Protein AF-A0A506Y7L3-F1 (afdb_monomer_lite)

Radius of gyration: 15.34 Å; chains: 1; bounding box: 41×27×46 Å

Sequence (113 aa):
MPHRSKDELESWLKEFSALDYLLADQFRILEQDADDGSGLVSIFLGDADTSTYIQPSEDGGRWIVTFEPREDPVELDAPGVSRLAMELITISALCAFLQSKSAAATATQLATS

Organism: NCBI:txid2590779

Foldseek 3Di:
DPQDDPVNVVVLLVVLLVVVQPQSPQKDWDDDPDDDSWTKIWGQQPLQRWIKIWTADPVNQFIDIDTDDDPDGRDDDPVSVVSSVSVVVSVVVSRVSVNVVSVVVVVVVVVVD

Structure (mmCIF, N/CA/C/O backbone):
data_AF-A0A506Y7L3-F1
#
_entry.id   AF-A0A506Y7L3-F1
#
loop_
_atom_site.group_PDB
_atom_site.id
_atom_site.type_symbol
_atom_site.label_atom_id
_atom_site.label_alt_id
_atom_site.label_comp_id
_atom_site.label_asym_id
_atom_site.label_entity_id
_atom_site.label_seq_id
_atom_site.pdbx_PDB_ins_code
_atom_site.Cartn_x
_atom_site.Cartn_y
_atom_site.Cartn_z
_atom_site.occupancy
_atom_site.B_iso_or_equiv
_atom_site.auth_seq_id
_atom_site.auth_comp_id
_atom_site.auth_asym_id
_atom_site.auth_atom_id
_atom_site.pdbx_PDB_model_num
ATOM 1 N N . MET A 1 1 ? -4.687 11.843 20.069 1.00 49.59 1 MET A N 1
ATOM 2 C CA . MET A 1 1 ? -5.609 11.275 19.053 1.00 49.59 1 MET A CA 1
ATOM 3 C C . MET A 1 1 ? -5.691 9.768 19.288 1.00 49.59 1 MET A C 1
ATOM 5 O O . MET A 1 1 ? -4.846 9.288 20.034 1.00 49.59 1 MET A O 1
ATOM 9 N N . PRO A 1 2 ? -6.689 9.013 18.788 1.00 55.03 2 PRO A N 1
ATOM 10 C CA . PRO A 1 2 ? -6.677 7.563 18.968 1.00 55.03 2 PRO A CA 1
ATOM 11 C C . PRO A 1 2 ? -5.509 6.971 18.169 1.00 55.03 2 PRO A C 1
ATOM 13 O O . PRO A 1 2 ? -5.583 6.845 16.948 1.00 55.03 2 PRO A O 1
ATOM 16 N N . HIS A 1 3 ? -4.415 6.671 18.865 1.00 57.44 3 HIS A N 1
ATOM 17 C CA . HIS A 1 3 ? -3.301 5.905 18.321 1.00 57.44 3 HIS A CA 1
ATOM 18 C C . HIS A 1 3 ? -3.800 4.488 18.042 1.00 57.44 3 HIS A C 1
ATOM 20 O O . HIS A 1 3 ? -4.466 3.889 18.890 1.00 57.44 3 HIS A O 1
ATOM 26 N N . ARG A 1 4 ? -3.535 3.980 16.838 1.00 67.19 4 ARG A N 1
ATOM 27 C CA . ARG A 1 4 ? -3.901 2.610 16.462 1.00 67.19 4 ARG A CA 1
ATOM 28 C C . ARG A 1 4 ? -2.847 1.669 16.997 1.00 67.19 4 ARG A C 1
ATOM 30 O O . ARG A 1 4 ? -1.659 1.920 16.805 1.00 67.19 4 ARG A O 1
ATOM 37 N N . SER A 1 5 ? -3.271 0.606 17.673 1.00 71.00 5 SER A N 1
ATOM 38 C CA . SER A 1 5 ? -2.308 -0.387 18.131 1.00 71.00 5 SER A CA 1
ATOM 39 C C . SER A 1 5 ? -1.768 -1.171 16.934 1.00 71.00 5 SER A C 1
ATOM 41 O O . SER A 1 5 ? -2.445 -1.355 15.918 1.00 71.00 5 SER A O 1
ATOM 43 N N . LYS A 1 6 ? -0.533 -1.658 17.057 1.00 71.62 6 LYS A N 1
ATOM 44 C CA . LYS A 1 6 ? 0.085 -2.543 16.064 1.00 71.62 6 LYS A CA 1
ATOM 45 C C . LYS A 1 6 ? -0.796 -3.759 15.759 1.00 71.62 6 LYS A C 1
ATOM 47 O O .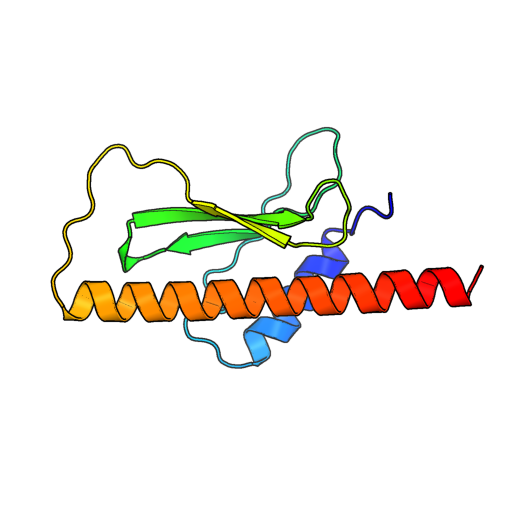 LYS A 1 6 ? -0.979 -4.097 14.593 1.00 71.62 6 LYS A O 1
ATOM 52 N N . ASP A 1 7 ? -1.398 -4.349 16.790 1.00 75.50 7 ASP A N 1
ATOM 53 C CA . ASP A 1 7 ? -2.266 -5.523 16.662 1.00 75.50 7 ASP A CA 1
ATOM 54 C C . ASP A 1 7 ? -3.499 -5.258 15.779 1.00 75.50 7 ASP A C 1
ATOM 56 O O . ASP A 1 7 ? -3.899 -6.119 14.991 1.00 75.50 7 ASP A O 1
ATOM 60 N N . GLU A 1 8 ? -4.099 -4.062 15.866 1.00 81.62 8 GLU A N 1
ATOM 61 C CA . GLU A 1 8 ? -5.225 -3.682 15.003 1.00 81.62 8 GLU A CA 1
ATOM 62 C C . GLU A 1 8 ? -4.799 -3.615 13.535 1.00 81.62 8 GLU A C 1
ATOM 64 O O . GLU A 1 8 ? -5.489 -4.147 12.663 1.00 81.62 8 GLU A O 1
ATOM 69 N N . LEU A 1 9 ? -3.648 -3.001 13.257 1.00 82.50 9 LEU A N 1
ATOM 70 C CA . LEU A 1 9 ? -3.139 -2.877 11.894 1.00 82.50 9 LEU A CA 1
ATOM 71 C C . LEU A 1 9 ? -2.706 -4.222 11.323 1.00 82.50 9 LEU A C 1
ATOM 73 O O . LEU A 1 9 ? -3.018 -4.508 10.171 1.00 82.50 9 LEU A O 1
ATOM 77 N N . GLU A 1 10 ? -2.077 -5.084 12.120 1.00 82.19 10 GLU A N 1
ATOM 78 C CA . GLU A 1 10 ? -1.765 -6.456 11.713 1.00 82.19 10 GLU A CA 1
ATOM 79 C C . GLU A 1 10 ? -3.028 -7.243 11.356 1.00 82.19 10 GLU A C 1
ATOM 81 O O . GLU A 1 10 ? -3.050 -7.961 10.353 1.00 82.19 10 GLU A O 1
ATOM 86 N N . SER A 1 11 ? -4.098 -7.103 12.144 1.00 86.44 11 SER A N 1
ATOM 87 C CA . SER A 1 11 ? -5.386 -7.726 11.832 1.00 86.44 11 SER A CA 1
ATOM 88 C C . SER A 1 11 ? -5.953 -7.200 10.515 1.00 86.44 11 SER A C 1
ATOM 90 O O . SER A 1 11 ? -6.401 -7.982 9.679 1.00 86.44 11 SER A O 1
ATOM 92 N N . TRP A 1 12 ? -5.919 -5.886 10.303 1.00 88.75 12 TRP A N 1
ATOM 93 C CA . TRP A 1 12 ? -6.445 -5.269 9.088 1.00 88.75 12 TRP A CA 1
ATOM 94 C C . TRP A 1 12 ? -5.630 -5.649 7.852 1.00 88.75 12 TRP A C 1
ATOM 96 O O . TRP A 1 12 ? -6.214 -5.925 6.808 1.00 88.75 12 TRP A O 1
ATOM 106 N N . LEU A 1 13 ? -4.303 -5.736 7.961 1.00 84.69 13 LEU A N 1
ATOM 107 C CA . LEU A 1 13 ? -3.471 -6.226 6.865 1.00 84.69 13 LEU A CA 1
ATOM 108 C C . LEU A 1 13 ? -3.777 -7.687 6.539 1.00 84.69 13 LEU A C 1
ATOM 110 O O . LEU A 1 13 ? -3.904 -8.012 5.367 1.00 84.69 13 LEU A O 1
ATOM 114 N N . LYS A 1 14 ? -3.991 -8.551 7.539 1.00 85.56 14 LYS A N 1
ATOM 115 C CA . LYS A 1 14 ? -4.427 -9.939 7.294 1.00 85.56 14 LYS A CA 1
ATOM 116 C C . LYS A 1 14 ? -5.776 -10.002 6.576 1.00 85.56 14 LYS A C 1
ATOM 118 O O . LYS A 1 14 ? -5.936 -10.808 5.663 1.00 85.56 14 LYS A O 1
ATOM 123 N N . GLU A 1 15 ? -6.733 -9.154 6.960 1.00 88.44 15 GLU A N 1
ATOM 124 C CA . GLU A 1 15 ? -8.020 -9.035 6.258 1.00 88.44 15 GLU A CA 1
ATOM 125 C C . GLU A 1 15 ? -7.827 -8.600 4.799 1.00 88.44 15 GLU A C 1
ATOM 127 O O . GLU A 1 15 ? -8.453 -9.162 3.905 1.00 88.44 15 GLU A O 1
ATOM 132 N N . PHE A 1 16 ? -6.947 -7.626 4.551 1.00 86.69 16 PHE A N 1
ATOM 133 C CA . PHE A 1 16 ? -6.659 -7.136 3.206 1.00 86.69 16 PHE A CA 1
ATOM 134 C C . PHE A 1 16 ? -5.934 -8.183 2.350 1.00 86.69 16 PHE A C 1
ATOM 136 O O . PHE A 1 16 ? -6.291 -8.381 1.191 1.00 86.69 16 PHE A O 1
ATOM 143 N N . SER A 1 17 ? -4.964 -8.901 2.920 1.00 82.19 17 SER A N 1
ATOM 144 C CA . SER A 1 17 ? -4.235 -9.973 2.236 1.00 82.19 17 SER A CA 1
ATOM 145 C C . SER A 1 17 ? -5.149 -11.128 1.814 1.00 82.19 17 SER A C 1
ATOM 147 O O . SER A 1 17 ? -4.913 -11.752 0.785 1.00 82.19 17 SER A O 1
ATOM 149 N N . ALA A 1 18 ? -6.243 -11.372 2.541 1.00 85.06 18 ALA A N 1
ATOM 150 C CA . ALA A 1 18 ? -7.248 -12.368 2.168 1.00 85.06 18 ALA A CA 1
ATOM 151 C C . ALA A 1 18 ? -8.099 -11.980 0.938 1.00 85.06 18 ALA A C 1
ATOM 153 O O . ALA A 1 18 ? -8.867 -12.808 0.450 1.00 85.06 18 ALA A O 1
ATOM 154 N N . LEU A 1 19 ? -7.977 -10.746 0.428 1.00 83.06 19 LEU A N 1
ATOM 155 C CA . LEU A 1 19 ? -8.673 -10.274 -0.777 1.00 83.06 19 LEU A CA 1
ATOM 156 C C . LEU A 1 19 ? -7.935 -10.622 -2.088 1.00 83.06 19 LEU A C 1
ATOM 158 O O . LEU A 1 19 ? -8.378 -10.193 -3.150 1.00 83.06 19 LEU A O 1
ATOM 162 N N . ASP A 1 20 ? -6.847 -11.400 -2.013 1.00 73.56 20 ASP A N 1
ATOM 163 C CA . ASP A 1 20 ? -6.082 -11.941 -3.154 1.00 73.56 20 ASP A CA 1
ATOM 164 C C . ASP A 1 20 ? -5.465 -10.865 -4.074 1.00 73.56 20 ASP A C 1
ATOM 166 O O . ASP A 1 20 ? -5.385 -11.002 -5.296 1.00 73.56 20 ASP A O 1
ATOM 170 N N . TYR A 1 21 ? -5.020 -9.750 -3.485 1.00 73.19 21 TYR A N 1
ATOM 171 C CA . TYR A 1 21 ? -4.264 -8.729 -4.211 1.00 73.19 21 TYR A CA 1
ATOM 172 C C . TYR A 1 21 ? -2.814 -9.166 -4.462 1.00 73.19 21 TYR A C 1
ATOM 174 O O . TYR A 1 21 ? -2.155 -9.726 -3.589 1.00 73.19 21 TYR A O 1
ATOM 182 N N . LEU A 1 22 ? -2.282 -8.784 -5.628 1.00 62.53 22 LEU A N 1
ATOM 183 C CA . LEU A 1 22 ? -0.976 -9.183 -6.183 1.00 62.53 22 LEU A CA 1
ATOM 184 C C . LEU A 1 22 ? 0.278 -8.839 -5.341 1.00 62.53 22 LEU A C 1
ATOM 186 O O . LEU A 1 22 ? 1.378 -9.203 -5.739 1.00 62.53 22 LEU A O 1
ATOM 190 N N . LEU A 1 23 ? 0.143 -8.185 -4.181 1.00 65.38 23 LEU A N 1
ATOM 191 C CA . LEU A 1 23 ? 1.250 -7.815 -3.280 1.00 65.38 23 LEU A CA 1
ATOM 192 C C . LEU A 1 23 ? 0.976 -8.106 -1.795 1.00 65.38 23 LEU A C 1
ATOM 194 O O . LEU A 1 23 ? 1.727 -7.653 -0.933 1.00 65.38 23 LEU A O 1
ATOM 198 N N . ALA A 1 24 ? -0.083 -8.857 -1.489 1.00 59.19 24 ALA A N 1
ATOM 199 C CA . ALA A 1 24 ? -0.523 -9.156 -0.125 1.00 59.19 24 ALA A CA 1
ATOM 200 C C . ALA A 1 24 ? 0.587 -9.680 0.807 1.00 59.19 24 ALA A C 1
ATOM 202 O O . ALA A 1 24 ? 0.594 -9.356 1.995 1.00 59.19 24 ALA A O 1
ATOM 203 N N . ASP A 1 25 ? 1.528 -10.453 0.262 1.00 61.25 25 ASP A N 1
ATOM 204 C CA . ASP A 1 25 ? 2.617 -11.091 1.012 1.00 61.25 25 ASP A CA 1
ATOM 205 C C . ASP A 1 25 ? 3.857 -10.196 1.196 1.00 61.25 25 ASP A C 1
ATOM 207 O O . ASP A 1 25 ? 4.788 -10.560 1.916 1.00 61.25 25 ASP A O 1
ATOM 211 N N . GLN A 1 26 ? 3.899 -9.027 0.544 1.00 67.88 26 GLN A N 1
ATOM 212 C CA . GLN A 1 26 ? 5.041 -8.103 0.597 1.00 67.88 26 GLN A CA 1
ATOM 213 C C . GLN A 1 26 ? 4.874 -6.996 1.644 1.00 67.88 26 GLN A C 1
ATOM 215 O O . GLN A 1 26 ? 5.826 -6.268 1.929 1.00 67.88 26 GLN A O 1
ATOM 220 N N . PHE A 1 27 ? 3.686 -6.868 2.240 1.00 68.81 27 PHE A N 1
ATOM 221 C CA . PHE A 1 27 ? 3.420 -5.867 3.266 1.00 68.81 27 PHE A CA 1
ATOM 222 C C . PHE A 1 27 ? 4.111 -6.235 4.575 1.00 68.81 27 PHE A C 1
ATOM 224 O O . PHE A 1 27 ? 3.915 -7.325 5.118 1.00 68.81 27 PHE A O 1
ATOM 231 N N . ARG A 1 28 ? 4.898 -5.305 5.119 1.00 66.19 28 ARG A N 1
ATOM 232 C CA . ARG A 1 28 ? 5.475 -5.435 6.456 1.00 66.19 28 ARG A CA 1
ATOM 233 C C . ARG A 1 28 ? 5.047 -4.255 7.308 1.00 66.19 28 ARG A C 1
ATOM 235 O O . ARG A 1 28 ? 5.039 -3.116 6.861 1.00 66.19 28 ARG A O 1
ATOM 242 N N . ILE A 1 29 ? 4.696 -4.522 8.559 1.00 64.88 29 ILE A N 1
ATOM 243 C CA . ILE A 1 29 ? 4.514 -3.455 9.542 1.00 64.88 29 ILE A CA 1
ATOM 244 C C . ILE A 1 29 ? 5.875 -3.183 10.156 1.00 64.88 29 ILE A C 1
ATOM 246 O O . ILE A 1 29 ? 6.513 -4.099 10.682 1.00 64.88 29 ILE A O 1
ATOM 250 N N . LEU A 1 30 ? 6.320 -1.933 10.063 1.00 61.56 30 LEU A N 1
ATOM 251 C CA . LEU A 1 30 ? 7.482 -1.475 10.805 1.00 61.56 30 LEU A CA 1
ATOM 252 C C . LEU A 1 30 ? 6.989 -0.869 12.112 1.00 61.56 30 LEU A C 1
ATOM 254 O O . LEU A 1 30 ? 6.064 -0.059 12.132 1.00 61.56 30 LEU A O 1
ATOM 258 N N . GLU A 1 31 ? 7.610 -1.275 13.213 1.00 54.84 31 GLU A N 1
ATOM 259 C CA . GLU A 1 31 ? 7.481 -0.536 14.462 1.00 54.84 31 GLU A CA 1
ATOM 260 C C . GLU A 1 31 ? 8.305 0.741 14.321 1.00 54.84 31 GLU A C 1
ATOM 262 O O . GLU A 1 31 ? 9.519 0.681 14.126 1.00 54.84 31 GLU A O 1
ATOM 267 N N . GLN A 1 32 ? 7.644 1.894 14.376 1.00 51.16 32 GLN A N 1
ATOM 268 C CA . GLN A 1 32 ? 8.340 3.165 14.499 1.00 51.16 32 GLN A CA 1
ATOM 269 C C . GLN A 1 32 ? 8.896 3.252 15.925 1.00 51.16 32 GLN A C 1
ATOM 271 O O . GLN A 1 32 ? 8.139 3.213 16.897 1.00 51.16 32 GLN A O 1
ATOM 276 N N . ASP A 1 33 ? 10.222 3.306 16.052 1.00 43.06 33 ASP A N 1
ATOM 277 C CA . ASP A 1 33 ? 10.881 3.506 17.339 1.00 43.06 33 ASP A CA 1
ATOM 278 C C . ASP A 1 33 ? 10.716 4.981 17.752 1.00 43.06 33 ASP A C 1
ATOM 280 O O . ASP A 1 33 ? 11.084 5.892 17.012 1.00 43.06 33 ASP A O 1
ATOM 284 N N . ALA A 1 34 ? 10.148 5.174 18.941 1.00 38.16 34 ALA A N 1
ATOM 285 C CA . ALA A 1 34 ? 9.972 6.420 19.690 1.00 38.16 34 ALA A CA 1
ATOM 286 C C . ALA A 1 34 ? 8.925 7.474 19.219 1.00 38.16 34 ALA A C 1
ATOM 288 O O . ALA A 1 34 ? 9.094 8.217 18.258 1.00 38.16 34 ALA A O 1
ATOM 289 N N . ASP A 1 35 ? 7.911 7.616 20.086 1.00 42.03 35 ASP A N 1
ATOM 290 C CA . ASP A 1 35 ? 7.192 8.840 20.509 1.00 42.03 35 ASP A CA 1
ATOM 291 C C . ASP A 1 35 ? 5.881 9.278 19.819 1.00 42.03 35 ASP A C 1
ATOM 293 O O . ASP A 1 35 ? 5.136 10.034 20.440 1.00 42.03 35 ASP A O 1
ATOM 297 N N . ASP A 1 36 ? 5.494 8.770 18.638 1.00 46.19 36 ASP A N 1
ATOM 298 C CA . ASP A 1 36 ? 4.235 9.225 17.988 1.00 46.19 36 ASP A CA 1
ATOM 299 C C . ASP A 1 36 ? 3.114 8.184 17.812 1.00 46.19 36 ASP A C 1
ATOM 301 O O . ASP A 1 36 ? 1.991 8.555 17.466 1.00 46.19 36 ASP A O 1
ATOM 305 N N . GLY A 1 37 ? 3.361 6.898 18.084 1.00 49.59 37 GLY A N 1
ATOM 306 C CA . GLY A 1 37 ? 2.332 5.849 18.053 1.00 49.59 37 GLY A CA 1
ATOM 307 C C . GLY A 1 37 ? 1.480 5.816 16.775 1.00 49.59 37 GLY A C 1
ATOM 308 O O . GLY A 1 37 ? 0.294 5.476 16.848 1.00 49.59 37 GLY A O 1
ATOM 309 N N . SER A 1 38 ? 2.023 6.231 15.631 1.00 55.66 38 SER A N 1
ATOM 310 C CA . SER A 1 38 ? 1.330 6.183 14.351 1.00 55.66 38 SER A CA 1
ATOM 311 C C . SER A 1 38 ? 1.790 4.950 13.578 1.00 55.66 38 SER A C 1
ATOM 313 O O . SER A 1 38 ? 2.971 4.681 13.393 1.00 55.66 38 SER A O 1
ATOM 315 N N . GLY A 1 39 ? 0.840 4.084 13.235 1.00 59.66 39 GLY A N 1
ATOM 316 C CA . GLY A 1 39 ? 1.176 2.802 12.642 1.00 59.66 39 GLY A CA 1
ATOM 317 C C . GLY A 1 39 ? 1.649 2.943 11.202 1.00 59.66 39 GLY A C 1
ATOM 318 O O . GLY A 1 39 ? 0.882 3.345 10.325 1.00 59.66 39 GLY A O 1
ATOM 319 N N . LEU A 1 40 ? 2.910 2.582 10.990 1.00 73.88 40 LEU A N 1
ATOM 320 C CA . LEU A 1 40 ? 3.604 2.641 9.716 1.00 73.88 40 LEU A CA 1
ATOM 321 C C . LEU A 1 40 ? 3.541 1.280 9.013 1.00 73.88 40 LEU A C 1
ATOM 323 O O . LEU A 1 40 ? 4.023 0.265 9.526 1.00 73.88 40 LEU A O 1
ATOM 327 N N . VAL A 1 41 ? 2.973 1.252 7.810 1.00 79.62 41 VAL A N 1
ATOM 328 C CA . VAL A 1 41 ? 3.023 0.075 6.933 1.00 79.62 41 VAL A CA 1
ATOM 329 C C . VAL A 1 41 ? 4.085 0.320 5.875 1.00 79.62 41 VAL A C 1
ATOM 331 O O . VAL A 1 41 ? 3.952 1.265 5.101 1.00 79.62 41 VAL A O 1
ATOM 334 N N . SER A 1 42 ? 5.123 -0.514 5.823 1.00 80.06 42 SER A N 1
ATOM 335 C CA . SER A 1 42 ? 6.129 -0.470 4.765 1.00 80.06 42 SER A CA 1
ATOM 336 C C . SER A 1 42 ? 5.856 -1.506 3.683 1.00 80.06 42 SER A C 1
ATOM 338 O O . SER A 1 42 ? 5.348 -2.609 3.914 1.00 80.06 42 SER A O 1
ATOM 340 N N . ILE A 1 43 ? 6.173 -1.107 2.460 1.00 81.31 43 ILE A N 1
ATOM 341 C CA . ILE A 1 43 ? 5.919 -1.855 1.242 1.00 81.31 43 ILE A CA 1
ATOM 342 C C . ILE A 1 43 ? 7.117 -1.633 0.340 1.00 81.31 43 ILE A C 1
ATOM 344 O O . ILE A 1 43 ? 7.505 -0.497 0.066 1.00 81.31 43 ILE A O 1
ATOM 348 N N . PHE A 1 44 ? 7.700 -2.722 -0.132 1.00 80.31 44 PHE A N 1
ATOM 349 C CA . PHE A 1 44 ? 8.735 -2.652 -1.144 1.00 80.31 44 PHE A CA 1
ATOM 350 C C . PHE A 1 44 ? 8.094 -2.804 -2.524 1.00 80.31 44 PHE A C 1
ATOM 352 O O . PHE A 1 44 ? 7.335 -3.745 -2.750 1.00 80.31 44 PHE A O 1
ATOM 359 N N . LEU A 1 45 ? 8.370 -1.861 -3.424 1.00 80.69 45 LEU A N 1
ATOM 360 C CA . LEU A 1 45 ? 7.956 -1.929 -4.823 1.00 80.69 45 LEU A CA 1
ATOM 361 C C . LEU A 1 45 ? 9.031 -2.653 -5.623 1.00 80.69 45 LEU A C 1
ATOM 363 O O . LEU A 1 45 ? 10.111 -2.099 -5.835 1.00 80.69 45 LEU A O 1
ATOM 367 N N . GLY A 1 46 ? 8.739 -3.875 -6.060 1.00 77.00 46 GLY A N 1
ATOM 368 C CA . GLY A 1 46 ? 9.726 -4.742 -6.697 1.00 77.00 46 GLY A CA 1
ATOM 369 C C . GLY A 1 46 ? 10.186 -4.208 -8.048 1.00 77.00 46 GLY A C 1
ATOM 370 O O . GLY A 1 46 ? 11.378 -4.232 -8.343 1.00 77.00 46 GLY A O 1
ATOM 371 N N . ASP A 1 47 ? 9.262 -3.676 -8.853 1.00 80.25 47 ASP A N 1
ATOM 372 C CA . ASP A 1 47 ? 9.587 -3.137 -10.179 1.00 80.25 47 ASP A CA 1
ATOM 373 C C . ASP A 1 47 ? 10.185 -1.723 -10.125 1.00 80.25 47 ASP A C 1
ATOM 375 O O . ASP A 1 47 ? 10.826 -1.293 -11.081 1.00 80.25 47 ASP A O 1
ATOM 379 N N . ALA A 1 48 ? 9.999 -0.987 -9.027 1.00 75.44 48 ALA A N 1
ATOM 380 C CA . ALA A 1 48 ? 10.579 0.346 -8.854 1.00 75.44 48 ALA A CA 1
ATOM 381 C C . ALA A 1 48 ? 11.845 0.376 -7.986 1.00 75.44 48 ALA A C 1
ATOM 383 O O . ALA A 1 48 ? 12.426 1.458 -7.867 1.00 75.44 48 ALA A O 1
ATOM 384 N N . ASP A 1 49 ? 12.224 -0.749 -7.368 1.00 81.56 49 ASP A N 1
ATOM 385 C CA . ASP A 1 49 ? 13.276 -0.857 -6.343 1.00 81.56 49 ASP A CA 1
ATOM 386 C C . ASP A 1 49 ? 13.184 0.298 -5.330 1.00 81.56 49 ASP A C 1
ATOM 388 O O . ASP A 1 49 ? 14.109 1.077 -5.110 1.00 81.56 49 ASP A O 1
ATOM 392 N N . THR A 1 50 ? 11.966 0.529 -4.833 1.00 81.75 50 THR A N 1
ATOM 393 C CA . THR A 1 50 ? 11.641 1.697 -4.006 1.00 81.75 50 THR A CA 1
ATOM 394 C C . THR A 1 50 ? 10.918 1.262 -2.749 1.00 81.75 50 THR A C 1
ATOM 396 O O . THR A 1 50 ? 9.881 0.597 -2.799 1.00 81.75 50 THR A O 1
ATOM 399 N N . SER A 1 51 ? 11.446 1.703 -1.613 1.00 82.69 51 SER A N 1
ATOM 400 C CA . SER A 1 51 ? 10.764 1.620 -0.330 1.00 82.69 51 SER A CA 1
ATOM 401 C C . SER A 1 51 ? 9.632 2.648 -0.280 1.00 82.69 51 SER A C 1
ATOM 403 O O . SER A 1 51 ? 9.794 3.821 -0.624 1.00 82.69 51 SER A O 1
ATOM 405 N N . THR A 1 52 ? 8.448 2.180 0.091 1.00 84.44 52 THR A N 1
ATOM 406 C CA . THR A 1 52 ? 7.233 2.981 0.210 1.00 84.44 52 THR A CA 1
ATOM 407 C C . THR A 1 52 ? 6.646 2.758 1.591 1.00 84.44 52 THR A C 1
ATOM 409 O O . THR A 1 52 ? 6.610 1.628 2.077 1.00 84.44 52 THR A O 1
ATOM 412 N N . TYR A 1 53 ? 6.145 3.812 2.222 1.00 86.88 53 TYR A N 1
ATOM 413 C CA . TYR A 1 53 ? 5.453 3.688 3.497 1.00 86.88 53 TYR A CA 1
ATOM 414 C C . TYR A 1 53 ? 4.093 4.374 3.486 1.00 86.88 53 TYR A C 1
ATOM 416 O O . TYR A 1 53 ? 3.870 5.348 2.766 1.00 86.88 53 TYR A O 1
ATOM 424 N N . ILE A 1 54 ? 3.171 3.833 4.279 1.00 88.50 54 ILE A N 1
ATOM 425 C CA . ILE A 1 54 ? 1.818 4.347 4.459 1.00 88.50 54 ILE A CA 1
ATOM 426 C C . ILE A 1 54 ? 1.601 4.641 5.939 1.00 88.50 54 ILE A C 1
ATOM 428 O O . ILE A 1 54 ? 1.816 3.773 6.785 1.00 88.50 54 ILE A O 1
ATOM 432 N N . GLN A 1 55 ? 1.141 5.852 6.233 1.00 86.50 55 GLN A N 1
ATOM 433 C CA . G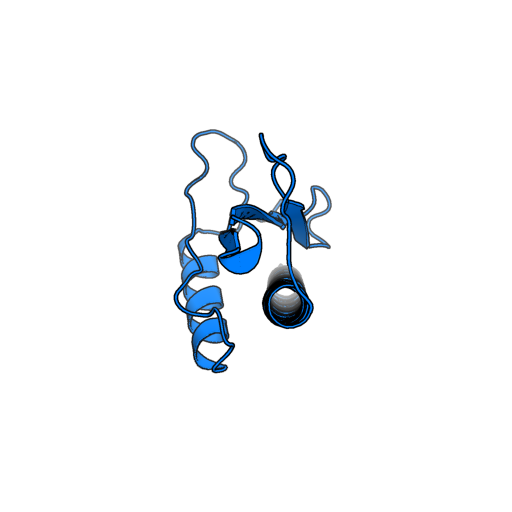LN A 1 55 ? 0.854 6.312 7.590 1.00 86.50 55 GLN A CA 1
ATOM 434 C C . GLN A 1 55 ? -0.402 7.192 7.612 1.00 86.50 55 GLN A C 1
ATOM 436 O O . GLN A 1 55 ? -0.747 7.791 6.585 1.00 86.50 55 GLN A O 1
ATOM 441 N N . PRO A 1 56 ? -1.115 7.295 8.745 1.00 85.69 56 PRO A N 1
ATOM 442 C CA . PRO A 1 56 ? -2.204 8.253 8.870 1.00 85.69 56 PRO A CA 1
ATOM 443 C C . PRO A 1 56 ? -1.673 9.692 8.777 1.00 85.69 56 PRO A C 1
ATOM 445 O O . PRO A 1 56 ? -0.567 9.998 9.218 1.00 85.69 56 PRO A O 1
ATOM 448 N N . SER A 1 57 ? -2.469 10.599 8.216 1.00 84.38 57 SER A N 1
ATOM 449 C CA . SER A 1 57 ? -2.212 12.035 8.309 1.00 84.38 57 SER A CA 1
ATOM 450 C C . SER A 1 57 ? -2.336 12.519 9.752 1.00 84.38 57 SER A C 1
ATOM 452 O O . SER A 1 57 ? -3.032 11.914 10.567 1.00 84.38 57 SER A O 1
ATOM 454 N N . GLU A 1 58 ? -1.738 13.674 10.050 1.00 76.12 58 GLU A N 1
ATOM 455 C CA . GLU A 1 58 ? -1.839 14.313 11.371 1.00 76.12 58 GLU A CA 1
ATOM 456 C C . GLU A 1 58 ? -3.293 14.595 11.786 1.00 76.12 58 GLU A C 1
ATOM 458 O O . GLU A 1 58 ? -3.620 14.556 12.965 1.00 76.12 58 GLU A O 1
ATOM 463 N N . ASP A 1 59 ? -4.188 14.848 10.824 1.00 74.31 59 ASP A N 1
ATOM 464 C CA . ASP A 1 59 ? -5.627 15.031 11.067 1.00 74.31 59 ASP A CA 1
ATOM 465 C C . ASP A 1 59 ? -6.387 13.701 11.302 1.00 74.31 59 ASP A C 1
ATOM 467 O O . ASP A 1 59 ? -7.576 13.714 11.624 1.00 74.31 59 ASP A O 1
ATOM 471 N N . GLY A 1 60 ? -5.715 12.553 11.137 1.00 68.44 60 GLY A N 1
ATOM 472 C CA . GLY A 1 60 ? -6.240 11.193 11.303 1.00 68.44 60 GLY A CA 1
ATOM 473 C C . GLY A 1 60 ? -7.291 10.766 10.272 1.00 68.44 60 GLY A C 1
ATOM 474 O O . GLY A 1 60 ? -7.806 9.648 10.347 1.00 68.44 60 GLY A O 1
ATOM 475 N N . GLY A 1 61 ? -7.644 11.645 9.329 1.00 74.62 61 GLY A N 1
ATOM 476 C CA . GLY A 1 61 ? -8.738 11.439 8.381 1.00 74.62 61 GLY A CA 1
ATOM 477 C C . GLY A 1 61 ? -8.312 10.810 7.058 1.00 74.62 61 GLY A C 1
ATOM 478 O O . GLY A 1 61 ? -9.161 10.294 6.327 1.00 74.62 61 GLY A O 1
ATOM 479 N N . ARG A 1 62 ? -7.018 10.850 6.732 1.00 83.69 62 ARG A N 1
ATOM 480 C CA . ARG A 1 62 ? -6.447 10.319 5.491 1.00 83.69 62 ARG A CA 1
ATOM 481 C C . ARG A 1 62 ? -5.281 9.396 5.805 1.00 83.69 62 ARG A C 1
ATOM 483 O O . ARG A 1 62 ? -4.667 9.491 6.860 1.00 83.69 62 ARG A O 1
ATOM 490 N N . TRP A 1 63 ? -4.975 8.518 4.863 1.00 88.88 63 TRP A N 1
ATOM 491 C CA . TRP A 1 63 ? -3.728 7.767 4.858 1.00 88.88 63 TRP A CA 1
ATOM 492 C C . TRP A 1 63 ? -2.866 8.299 3.721 1.00 88.88 63 TRP A C 1
ATOM 494 O O . TRP A 1 63 ? -3.355 8.556 2.620 1.00 88.88 63 TRP A O 1
ATOM 504 N N . ILE A 1 64 ? -1.602 8.557 4.021 1.00 90.00 64 ILE A N 1
ATOM 505 C CA . ILE A 1 64 ? -0.648 9.166 3.105 1.00 90.00 64 ILE A CA 1
ATOM 506 C C . ILE A 1 64 ? 0.374 8.108 2.729 1.00 90.00 64 ILE A C 1
ATOM 508 O O . ILE A 1 64 ? 0.917 7.431 3.599 1.00 90.00 64 ILE A O 1
ATOM 512 N N . VAL A 1 65 ? 0.609 7.982 1.427 1.00 90.50 65 VAL A N 1
ATOM 513 C CA . VAL A 1 65 ? 1.646 7.128 0.856 1.00 90.50 65 VAL A CA 1
ATOM 514 C C . VAL A 1 65 ? 2.850 8.007 0.547 1.00 90.50 65 VAL A C 1
ATOM 516 O O . VAL A 1 65 ? 2.712 8.994 -0.180 1.00 90.50 65 VAL A O 1
ATOM 519 N N . THR A 1 66 ? 4.017 7.632 1.054 1.00 89.56 66 THR A N 1
ATOM 520 C CA . THR A 1 66 ? 5.285 8.275 0.715 1.00 89.56 66 THR A CA 1
ATOM 521 C C . THR A 1 66 ? 6.187 7.287 -0.001 1.00 89.56 66 THR A C 1
ATOM 523 O O . THR A 1 66 ? 6.447 6.197 0.503 1.00 89.56 66 THR A O 1
ATOM 526 N N . PHE A 1 67 ? 6.683 7.695 -1.166 1.00 88.31 67 PHE A N 1
ATOM 527 C CA . PHE A 1 67 ? 7.717 6.983 -1.908 1.00 88.31 67 PHE A CA 1
ATOM 528 C C . PHE A 1 67 ? 9.065 7.573 -1.518 1.00 88.31 67 PHE A C 1
ATOM 530 O O . PHE A 1 67 ? 9.263 8.786 -1.646 1.00 88.31 67 PHE A O 1
ATOM 537 N N . GLU A 1 68 ? 9.972 6.743 -1.014 1.00 86.75 68 GLU A N 1
ATOM 538 C CA . GLU A 1 68 ? 11.292 7.221 -0.629 1.00 86.75 68 GLU A CA 1
ATOM 539 C C . GLU A 1 68 ? 12.110 7.634 -1.859 1.00 86.75 68 GLU A C 1
ATOM 541 O O . GLU A 1 68 ? 11.955 7.065 -2.947 1.00 86.75 68 GLU A O 1
ATOM 546 N N . PRO A 1 69 ? 12.968 8.660 -1.721 1.00 82.75 69 PRO A N 1
ATOM 547 C CA . PRO A 1 69 ? 13.879 9.033 -2.788 1.00 82.75 69 PRO A CA 1
ATOM 548 C C . PRO A 1 69 ? 14.827 7.870 -3.101 1.00 82.75 69 PRO A C 1
ATOM 550 O O . PRO A 1 69 ? 15.322 7.196 -2.201 1.00 82.75 69 PRO A O 1
ATOM 553 N N . ARG A 1 70 ? 15.105 7.672 -4.391 1.00 82.12 70 ARG A N 1
ATOM 554 C CA . ARG A 1 70 ? 16.098 6.708 -4.877 1.00 82.12 70 ARG A CA 1
ATOM 555 C C . ARG A 1 70 ? 17.433 7.385 -5.152 1.00 82.12 70 ARG A C 1
ATOM 557 O O . ARG A 1 70 ? 17.453 8.555 -5.537 1.00 82.12 70 ARG A O 1
ATOM 564 N N . GLU A 1 71 ? 18.518 6.626 -5.017 1.00 81.56 71 GLU A N 1
ATOM 565 C CA . GLU A 1 71 ? 19.855 7.062 -5.440 1.00 81.56 71 GLU A CA 1
ATOM 566 C C . GLU A 1 71 ? 19.966 7.121 -6.971 1.00 81.56 71 GLU A C 1
ATOM 568 O O . GLU A 1 71 ? 20.483 8.100 -7.509 1.00 81.56 71 GLU A O 1
ATOM 573 N N . ASP A 1 72 ? 19.390 6.133 -7.663 1.00 85.81 72 ASP A N 1
ATOM 574 C CA . ASP A 1 72 ? 19.433 6.005 -9.120 1.00 85.81 72 ASP A CA 1
ATOM 575 C C . ASP A 1 72 ? 18.042 6.144 -9.774 1.00 85.81 72 ASP A C 1
ATOM 577 O O . ASP A 1 72 ? 17.008 5.816 -9.172 1.00 85.81 72 ASP A O 1
ATOM 581 N N . PRO A 1 73 ? 17.972 6.634 -11.028 1.00 87.75 73 PRO A N 1
ATOM 582 C CA . PRO A 1 73 ? 16.738 6.600 -11.800 1.00 87.75 73 PRO A CA 1
ATOM 583 C C . PRO A 1 73 ? 16.322 5.153 -12.090 1.00 87.75 73 PRO A C 1
ATOM 585 O O . PRO A 1 73 ? 17.156 4.297 -12.371 1.00 87.75 73 PRO A O 1
ATOM 588 N N . VAL A 1 74 ? 15.012 4.896 -12.095 1.00 88.25 74 VAL A N 1
ATOM 589 C CA . VAL A 1 74 ? 14.483 3.624 -12.598 1.00 88.25 74 VAL A CA 1
ATOM 590 C C . VAL A 1 74 ? 14.260 3.720 -14.102 1.00 88.25 74 VAL A C 1
ATOM 592 O O . VAL A 1 74 ? 13.591 4.638 -14.584 1.00 88.25 74 VAL A O 1
ATOM 595 N N . GLU A 1 75 ? 14.792 2.756 -14.840 1.00 92.38 75 GLU A N 1
ATOM 596 C CA . GLU A 1 75 ? 14.537 2.591 -16.267 1.00 92.38 75 GLU A CA 1
ATOM 597 C C . GLU A 1 75 ? 13.660 1.357 -16.472 1.00 92.38 75 GLU A C 1
ATOM 599 O O . GLU A 1 75 ? 14.044 0.246 -16.116 1.00 92.38 75 GLU A O 1
ATOM 604 N N . LEU A 1 76 ? 12.463 1.551 -17.031 1.00 92.38 76 LEU A N 1
ATOM 605 C CA . LEU A 1 76 ? 11.490 0.482 -17.251 1.00 92.38 76 LEU A CA 1
ATOM 606 C C . LEU A 1 76 ? 11.028 0.470 -18.704 1.00 92.38 76 LEU A C 1
ATOM 608 O O . LEU A 1 76 ? 10.750 1.512 -19.299 1.00 92.38 76 LEU A O 1
ATOM 612 N N . ASP A 1 77 ? 10.894 -0.731 -19.255 1.00 93.50 77 ASP A N 1
ATOM 613 C CA . ASP A 1 77 ? 10.195 -0.961 -20.511 1.00 93.50 77 ASP A CA 1
ATOM 614 C C . ASP A 1 77 ? 8.670 -1.018 -20.291 1.00 93.50 77 ASP A C 1
ATOM 616 O O . ASP A 1 77 ? 8.170 -0.922 -19.168 1.00 93.50 77 ASP A O 1
ATOM 620 N N . ALA A 1 78 ? 7.891 -1.155 -21.369 1.00 96.38 78 ALA A N 1
ATOM 621 C CA . ALA A 1 78 ? 6.429 -1.172 -21.265 1.00 96.38 78 ALA A CA 1
ATOM 622 C C . ALA A 1 78 ? 5.887 -2.269 -20.312 1.00 96.38 78 ALA A C 1
ATOM 624 O O . ALA A 1 78 ? 5.011 -1.955 -19.500 1.00 96.38 78 ALA A O 1
ATOM 625 N N . PRO A 1 79 ? 6.394 -3.520 -20.336 1.00 92.75 79 PRO A N 1
ATOM 626 C CA . PRO A 1 79 ? 6.074 -4.517 -19.316 1.00 92.75 79 PRO A CA 1
ATOM 627 C C . PRO A 1 79 ? 6.399 -4.075 -17.883 1.00 92.75 79 PRO A C 1
ATOM 629 O O . PRO A 1 79 ? 5.556 -4.258 -17.006 1.00 92.75 79 PRO A O 1
ATOM 632 N N . GLY A 1 80 ? 7.576 -3.489 -17.637 1.00 90.56 80 GLY A N 1
ATOM 633 C CA . GLY A 1 80 ? 7.967 -2.983 -16.316 1.00 90.56 80 GLY A CA 1
ATOM 634 C C . GLY A 1 80 ? 7.039 -1.884 -15.805 1.00 90.56 80 GLY A C 1
ATOM 635 O O . GLY A 1 80 ? 6.537 -1.965 -14.686 1.00 90.56 80 GLY A O 1
ATOM 636 N N . VAL A 1 81 ? 6.704 -0.913 -16.658 1.00 94.19 81 VAL A N 1
ATOM 637 C CA . VAL A 1 81 ? 5.735 0.144 -16.322 1.00 94.19 81 VAL A CA 1
ATOM 638 C C . VAL A 1 81 ? 4.359 -0.446 -16.003 1.00 94.19 81 VAL A C 1
ATOM 640 O O . VAL A 1 81 ? 3.704 -0.010 -15.056 1.00 94.19 81 VAL A O 1
ATOM 643 N N . SER A 1 82 ? 3.915 -1.458 -16.757 1.00 92.19 82 SER A N 1
ATOM 644 C CA . SER A 1 82 ? 2.636 -2.123 -16.495 1.00 92.19 82 SER A CA 1
ATOM 645 C C . SER A 1 82 ? 2.613 -2.827 -15.142 1.00 92.19 82 SER A C 1
ATOM 647 O O . SER A 1 82 ? 1.575 -2.810 -14.484 1.00 92.19 82 SER A O 1
ATOM 649 N N . ARG A 1 83 ? 3.717 -3.457 -14.724 1.00 88.12 83 ARG A N 1
ATOM 650 C CA . ARG A 1 83 ? 3.783 -4.112 -13.414 1.00 88.12 83 ARG A CA 1
ATOM 651 C C . ARG A 1 83 ? 3.799 -3.098 -12.282 1.00 88.12 83 ARG A C 1
ATOM 653 O O . ARG A 1 83 ? 2.935 -3.193 -11.415 1.00 88.12 83 ARG A O 1
ATOM 660 N N . LEU A 1 84 ? 4.626 -2.056 -12.379 1.00 89.69 84 LEU A N 1
ATOM 661 C CA . LEU A 1 84 ? 4.624 -0.952 -11.417 1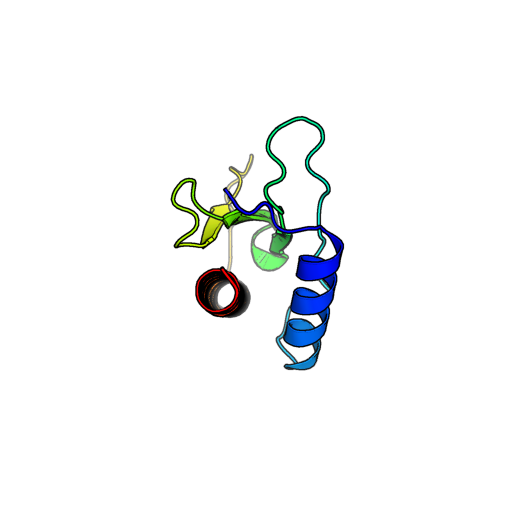.00 89.69 84 LEU A CA 1
ATOM 662 C C . LEU A 1 84 ? 3.229 -0.316 -11.270 1.00 89.69 84 LEU A C 1
ATOM 664 O O . LEU A 1 84 ? 2.786 -0.015 -10.165 1.00 89.69 84 LEU A O 1
ATOM 668 N N . ALA A 1 85 ? 2.479 -0.156 -12.364 1.00 92.00 85 ALA A N 1
ATOM 669 C CA . ALA A 1 85 ? 1.107 0.346 -12.295 1.00 92.00 85 ALA A CA 1
ATOM 670 C C . ALA A 1 85 ? 0.174 -0.571 -11.476 1.00 92.00 85 ALA A C 1
ATOM 672 O O . ALA A 1 85 ? -0.654 -0.070 -10.714 1.00 92.00 85 ALA A O 1
ATOM 673 N N . MET A 1 86 ? 0.309 -1.898 -11.589 1.00 89.25 86 MET A N 1
ATOM 674 C CA . MET A 1 86 ? -0.455 -2.846 -10.763 1.00 89.25 86 MET A CA 1
ATOM 675 C C . MET A 1 86 ? -0.067 -2.758 -9.283 1.00 89.25 86 MET A C 1
ATOM 677 O O . MET A 1 86 ? -0.941 -2.837 -8.412 1.00 89.25 86 MET A O 1
ATOM 681 N N . GLU A 1 87 ? 1.220 -2.551 -8.994 1.00 88.19 87 GLU A N 1
ATOM 682 C CA . GLU A 1 87 ? 1.691 -2.328 -7.628 1.00 88.19 87 GLU A CA 1
ATOM 683 C C . GLU A 1 87 ? 1.044 -1.068 -7.028 1.00 88.19 87 GLU A C 1
ATOM 685 O O . GLU A 1 87 ? 0.454 -1.115 -5.946 1.00 88.19 87 GLU A O 1
ATOM 690 N N . LEU A 1 88 ? 1.039 0.041 -7.776 1.00 90.88 88 LEU A N 1
ATOM 691 C CA . LEU A 1 88 ? 0.424 1.306 -7.359 1.00 90.88 88 LEU A CA 1
ATOM 692 C C . LEU A 1 88 ? -1.096 1.202 -7.166 1.00 90.88 88 LEU A C 1
ATOM 694 O O . LEU A 1 88 ? -1.637 1.789 -6.225 1.00 90.88 88 LEU A O 1
ATOM 698 N N . ILE A 1 89 ? -1.794 0.436 -8.012 1.00 91.62 89 ILE A N 1
ATOM 699 C CA . ILE A 1 89 ? -3.228 0.156 -7.835 1.00 91.62 89 ILE A CA 1
ATOM 700 C C . ILE A 1 89 ? -3.461 -0.540 -6.494 1.00 91.62 89 ILE A C 1
ATOM 702 O O . ILE A 1 89 ? -4.333 -0.121 -5.730 1.00 91.62 89 ILE A O 1
ATOM 706 N N . THR A 1 90 ? -2.649 -1.550 -6.183 1.00 88.31 90 THR A N 1
ATOM 707 C CA . THR A 1 90 ? -2.749 -2.304 -4.929 1.00 88.31 90 THR A CA 1
ATOM 708 C C . THR A 1 90 ? -2.484 -1.410 -3.714 1.00 88.31 90 THR A C 1
ATOM 710 O O . THR A 1 90 ? -3.250 -1.440 -2.750 1.00 88.31 90 THR A O 1
ATOM 713 N N . ILE A 1 91 ? -1.465 -0.548 -3.779 1.00 89.00 91 ILE A N 1
ATOM 714 C CA . ILE A 1 91 ? -1.173 0.438 -2.728 1.00 89.00 91 ILE A CA 1
ATOM 715 C C . ILE A 1 91 ? -2.346 1.404 -2.525 1.00 89.00 91 ILE A C 1
ATOM 717 O O . ILE A 1 91 ? -2.725 1.686 -1.387 1.00 89.00 91 ILE A O 1
ATOM 721 N N . SER A 1 92 ? -2.964 1.886 -3.608 1.00 91.75 92 SER A 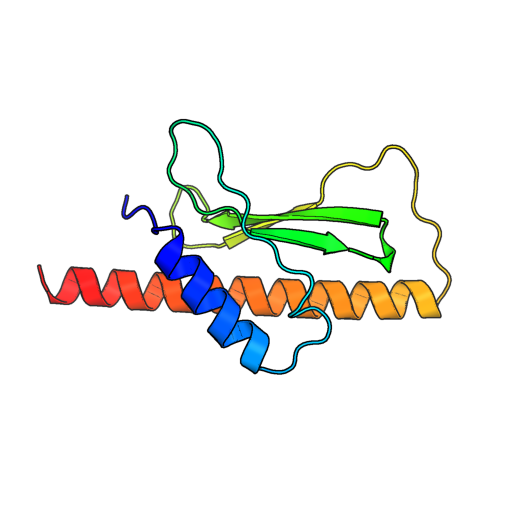N 1
ATOM 722 C CA . SER A 1 92 ? -4.137 2.763 -3.504 1.00 91.75 92 SER A CA 1
ATOM 723 C C . SER A 1 92 ? -5.321 2.065 -2.825 1.00 91.75 92 SER A C 1
ATOM 725 O O . SER A 1 92 ? -6.001 2.671 -1.994 1.00 91.75 92 SER A O 1
ATOM 727 N N . ALA A 1 93 ? -5.528 0.778 -3.123 1.00 91.50 93 ALA A N 1
ATOM 728 C CA . ALA A 1 93 ? -6.593 -0.025 -2.538 1.00 91.50 93 ALA A CA 1
ATOM 729 C C . ALA A 1 93 ? -6.362 -0.241 -1.037 1.00 91.50 93 ALA A C 1
ATOM 731 O O . ALA A 1 93 ? -7.294 -0.089 -0.247 1.00 91.50 93 ALA A O 1
ATOM 732 N N . LEU A 1 94 ? -5.116 -0.515 -0.637 1.00 89.06 94 LEU A N 1
ATOM 733 C CA . LEU A 1 94 ? -4.738 -0.628 0.768 1.00 89.06 94 LEU A CA 1
ATOM 734 C C . LEU A 1 94 ? -4.959 0.693 1.516 1.00 89.06 94 LEU A C 1
ATOM 736 O O . LEU A 1 94 ? -5.562 0.703 2.587 1.00 89.06 94 LEU A O 1
ATOM 740 N N . CYS A 1 95 ? -4.540 1.818 0.937 1.00 89.75 95 CYS A N 1
ATOM 741 C CA . CYS A 1 95 ? -4.741 3.144 1.520 1.00 89.75 95 CYS A CA 1
ATOM 742 C C . CYS A 1 95 ? -6.235 3.450 1.750 1.00 89.75 95 CYS A C 1
ATOM 744 O O . CYS A 1 95 ? -6.639 3.835 2.851 1.00 89.75 95 CYS A O 1
ATOM 746 N N . ALA A 1 96 ? -7.082 3.189 0.749 1.00 91.38 96 ALA A N 1
ATOM 747 C CA . ALA A 1 96 ? -8.530 3.359 0.863 1.00 91.38 96 ALA A CA 1
ATOM 748 C C . ALA A 1 96 ? -9.149 2.428 1.922 1.00 91.38 96 ALA A C 1
ATOM 750 O O . ALA A 1 96 ? -10.014 2.846 2.698 1.00 91.38 96 ALA A O 1
ATOM 751 N N . PHE A 1 97 ? -8.690 1.176 1.986 1.00 90.75 97 PHE A N 1
ATOM 752 C CA . PHE A 1 97 ? -9.128 0.206 2.985 1.00 90.75 97 PHE A CA 1
ATOM 753 C C . PHE A 1 97 ? -8.795 0.670 4.409 1.00 90.75 97 PHE A C 1
ATOM 755 O O . PHE A 1 97 ? -9.685 0.733 5.261 1.00 90.75 97 PHE A O 1
ATOM 762 N N . LEU A 1 98 ? -7.545 1.071 4.655 1.00 88.62 98 LEU A N 1
ATOM 763 C CA . LEU A 1 98 ? -7.100 1.582 5.951 1.00 88.62 98 LEU A CA 1
ATOM 764 C C . LEU A 1 98 ? -7.871 2.847 6.350 1.00 88.62 98 LEU A C 1
ATOM 766 O O . LEU A 1 98 ? -8.296 2.982 7.499 1.00 88.62 98 LEU A O 1
ATOM 770 N N . GLN A 1 99 ? -8.141 3.748 5.401 1.00 89.50 99 GLN A N 1
ATOM 771 C CA . GLN A 1 99 ? -8.950 4.940 5.653 1.00 89.50 99 GLN A CA 1
ATOM 772 C C . GLN A 1 99 ? -10.386 4.589 6.059 1.00 89.50 99 GLN A C 1
ATOM 774 O O . GLN A 1 99 ? -10.909 5.147 7.028 1.00 89.50 99 GLN A O 1
ATOM 779 N N . SER A 1 100 ? -11.006 3.625 5.376 1.00 90.44 100 SER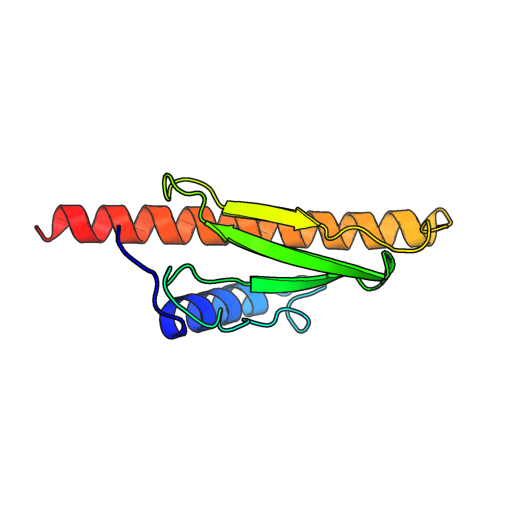 A N 1
ATOM 780 C CA . SER A 1 100 ? -12.347 3.139 5.711 1.00 90.44 100 SER A CA 1
ATOM 781 C C . SER A 1 100 ? -12.400 2.505 7.106 1.00 90.44 100 SER A C 1
ATOM 783 O O . SER A 1 100 ? -13.310 2.798 7.886 1.00 90.44 100 SER A O 1
ATOM 785 N N . LYS A 1 101 ? -11.422 1.657 7.453 1.00 89.06 101 LYS A N 1
ATOM 786 C CA . LYS A 1 101 ? -11.341 1.006 8.773 1.00 89.06 101 LYS A CA 1
ATOM 787 C C . LYS A 1 101 ? -11.132 2.034 9.887 1.00 89.06 101 LYS A C 1
ATOM 789 O O . LYS A 1 101 ? -11.838 1.992 10.899 1.00 89.06 101 LYS A O 1
ATOM 794 N N . SER A 1 102 ? -10.246 3.008 9.667 1.00 85.19 102 SER A N 1
ATOM 795 C CA . SER A 1 102 ? -10.034 4.121 10.595 1.00 85.19 102 SER A CA 1
ATOM 796 C C . SER A 1 102 ? -11.320 4.913 10.839 1.00 85.19 102 SER A C 1
ATOM 798 O O . SER A 1 102 ? -11.687 5.127 11.996 1.00 85.19 102 SER A O 1
ATOM 800 N N . ALA A 1 103 ? -12.045 5.292 9.781 1.00 86.38 103 ALA A N 1
ATOM 801 C CA . ALA A 1 103 ? -13.299 6.036 9.900 1.00 86.38 103 ALA A CA 1
ATOM 802 C C . ALA A 1 103 ? -14.369 5.261 10.693 1.00 86.38 103 ALA A C 1
ATOM 804 O O . ALA A 1 103 ? -14.996 5.818 11.598 1.00 86.38 103 ALA A O 1
ATOM 805 N N . ALA A 1 104 ? -14.539 3.965 10.405 1.00 86.06 104 ALA A N 1
ATOM 806 C CA . ALA A 1 104 ? -15.512 3.109 11.085 1.00 86.06 104 ALA A CA 1
ATOM 807 C C . ALA A 1 104 ? -15.225 2.967 12.590 1.00 86.06 104 ALA A C 1
ATOM 809 O O . ALA A 1 104 ? -16.132 3.049 13.424 1.00 86.06 104 ALA A O 1
ATOM 810 N N . ALA A 1 105 ? -13.956 2.797 12.959 1.00 80.62 105 ALA A N 1
ATOM 811 C CA . ALA A 1 105 ? -13.586 2.663 14.360 1.00 80.62 105 ALA A CA 1
ATOM 812 C C . ALA A 1 105 ? -13.699 3.991 15.133 1.00 80.62 105 ALA A C 1
ATOM 814 O O . ALA A 1 105 ? -14.165 3.984 16.271 1.00 80.62 105 ALA A O 1
ATOM 815 N N . THR A 1 106 ? -13.383 5.136 14.515 1.00 79.69 106 THR A N 1
ATOM 816 C CA . THR A 1 106 ? -13.615 6.455 15.136 1.00 79.69 106 THR A CA 1
ATOM 817 C C . THR A 1 106 ? -15.108 6.701 15.391 1.00 79.69 106 THR A C 1
ATOM 819 O O . THR A 1 106 ? -15.480 7.169 16.466 1.00 79.69 106 THR A O 1
ATOM 822 N N . ALA A 1 107 ? -15.979 6.331 14.444 1.00 75.44 107 ALA A N 1
ATOM 823 C CA . ALA A 1 107 ? -17.431 6.441 14.610 1.00 75.44 107 ALA A CA 1
ATOM 824 C C . ALA A 1 107 ? -17.964 5.559 15.755 1.00 75.44 107 ALA A C 1
ATOM 826 O O . ALA A 1 107 ? -18.807 5.996 16.538 1.00 75.44 107 ALA A O 1
ATOM 827 N N . THR A 1 108 ? -17.435 4.341 15.893 1.00 71.00 108 THR A N 1
ATOM 828 C CA . THR A 1 108 ? -17.811 3.409 16.972 1.00 71.00 108 THR A CA 1
ATOM 829 C C . THR A 1 108 ? -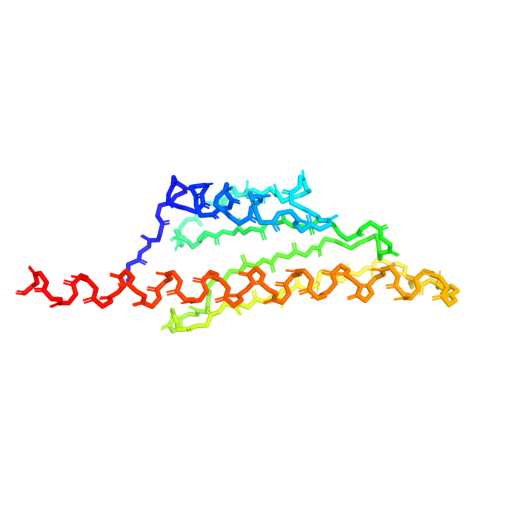17.429 3.954 18.353 1.00 71.00 108 THR A C 1
ATOM 831 O O . THR A 1 108 ? -18.203 3.850 19.305 1.00 71.00 108 THR A O 1
ATOM 834 N N . GLN A 1 109 ? -16.262 4.596 18.462 1.00 66.25 109 GLN A N 1
ATOM 835 C CA . GLN A 1 109 ? -15.786 5.176 19.718 1.00 66.25 109 GLN A CA 1
ATOM 836 C C . GLN A 1 109 ? -16.663 6.352 20.179 1.00 66.25 109 GLN A C 1
ATOM 838 O O . GLN A 1 109 ? -17.011 6.439 21.356 1.00 66.25 109 GLN A O 1
ATOM 843 N N . LEU A 1 110 ? -17.093 7.208 19.245 1.00 66.50 110 LEU A N 1
ATOM 844 C CA . LEU A 1 110 ? -18.014 8.318 19.523 1.00 66.50 110 LEU A CA 1
ATOM 845 C C . LEU A 1 110 ? -19.413 7.849 19.950 1.00 66.50 110 LEU A C 1
ATOM 847 O O . LEU A 1 110 ? -20.049 8.519 20.749 1.00 66.50 110 LEU A O 1
ATOM 851 N N . ALA A 1 111 ? -19.890 6.708 19.446 1.00 64.69 111 ALA A N 1
ATOM 852 C CA . ALA A 1 111 ? -21.198 6.156 19.816 1.00 64.69 111 ALA A CA 1
ATOM 853 C C . ALA A 1 111 ? -21.224 5.494 21.210 1.00 64.69 111 ALA A C 1
ATOM 855 O O . ALA A 1 111 ? -22.300 5.220 21.736 1.00 64.69 111 ALA A O 1
ATOM 856 N N . THR A 1 112 ? -20.052 5.217 21.788 1.00 61.44 112 THR A N 1
ATOM 857 C CA . THR A 1 112 ? -19.898 4.544 23.093 1.00 61.44 112 THR A CA 1
ATOM 858 C C . THR A 1 112 ? -19.495 5.523 24.213 1.00 61.44 112 THR A C 1
ATOM 860 O O . THR A 1 112 ? -19.336 5.109 25.359 1.00 61.44 112 THR A O 1
ATOM 863 N N . SER A 1 113 ? -19.325 6.811 23.882 1.00 52.44 113 SER A N 1
ATOM 864 C CA . SER A 1 113 ? -18.951 7.908 24.794 1.00 52.44 113 SER A CA 1
ATOM 865 C C . SER A 1 113 ? -20.166 8.752 25.169 1.00 52.44 113 SER A C 1
ATOM 867 O O . SER A 1 113 ? -20.238 9.187 26.339 1.00 52.44 113 SER A O 1
#

Secondary structure (DSSP, 8-state):
--PPPHHHHHHHHHHHHTT--TTTTTEEEEPPPSS----EEEEEETTTTEEEEEEE-TTSS-EEEEEPPPSS-----HHHHHHHHHHHHHHHHHHHHHHHHHHHHHHHHHHT-

pLDDT: mean 78.31, std 13.42, range [38.16, 96.38]